Protein AF-A0AA51M1G1-F1 (afdb_monomer)

Foldseek 3Di:
DACVVVLVVVLVVLLVVQPPDDPVSNVVSNVVSVVCSVVVLVVVQVVVQVVQQVVQVVVPQKGWGWDDDPNDTDIDIDGVVVVPPCVVLVPVVVCPPDDDDDDDDDDPVVQVVLCVVCVVVVHDSVVSVSVVVSVVVVVVVVVVVVVVVVVVPPDPPPDDDDDDDDDDDDDD

Secondary structure (DSSP, 8-state):
-BSHHHHHHHHHHHHHHHTTS-HHHHHHHHHHHHHHHHHHHHHHHHHHHHHHHHHHHHHSSEEEEEEEETTEEEEEEEESGGG-----TT-TTS--S-----PPP--HHHHHHHHHHHHHTTS-HHHHHHHHHHHHHHHHHHHHHHHHHHHHT----SS-------------

Mean predicted aligned error: 18.74 Å

Solvent-accessible surface area (backbone atoms only — not comparable to full-atom values): 10318 Å² total; per-residue (Å²): 80,73,48,60,72,63,52,49,53,53,36,49,50,44,40,60,69,20,66,89,49,56,73,66,47,36,52,51,29,48,52,47,32,65,65,41,50,64,61,50,52,52,52,52,54,48,53,51,41,53,51,23,49,52,51,18,70,74,55,65,57,29,42,41,45,70,43,78,57,88,77,24,47,40,81,44,80,45,43,52,75,62,58,51,48,72,65,62,72,74,50,76,73,80,47,90,60,77,91,79,87,80,91,83,89,74,58,68,74,58,50,55,54,45,46,53,55,10,56,78,66,76,43,52,50,68,60,42,52,52,50,51,54,52,52,54,52,55,52,52,53,53,54,50,54,54,50,54,54,51,66,72,63,63,75,95,80,86,85,87,80,79,88,84,81,86,80,81,88,79,91,134

Structure (mmCIF, N/CA/C/O backbone):
data_AF-A0AA51M1G1-F1
#
_entry.id   AF-A0AA51M1G1-F1
#
loop_
_atom_site.group_PDB
_atom_site.id
_atom_site.type_symbol
_atom_site.label_atom_id
_atom_site.label_alt_id
_atom_site.label_comp_id
_atom_site.label_asym_id
_atom_site.label_entity_id
_atom_site.label_seq_id
_atom_site.pdbx_PDB_ins_code
_atom_site.Cartn_x
_atom_site.Cartn_y
_atom_site.Cartn_z
_atom_site.occupancy
_atom_site.B_iso_or_equiv
_atom_site.auth_seq_id
_atom_site.auth_comp_id
_atom_site.auth_asym_id
_atom_site.auth_atom_id
_atom_site.pdbx_PDB_model_num
ATOM 1 N N . MET A 1 1 ? -3.108 -8.535 -2.460 1.00 90.62 1 MET A N 1
ATOM 2 C CA . MET A 1 1 ? -3.251 -9.157 -1.130 1.00 90.62 1 MET A CA 1
ATOM 3 C C . MET A 1 1 ? -4.180 -8.284 -0.323 1.00 90.62 1 MET A C 1
ATOM 5 O O . MET A 1 1 ? -3.845 -7.128 -0.096 1.00 90.62 1 MET A O 1
ATOM 9 N N . ARG A 1 2 ? -5.330 -8.822 0.082 1.00 90.69 2 ARG A N 1
ATOM 10 C CA . ARG A 1 2 ? -6.288 -8.072 0.897 1.00 90.69 2 ARG A CA 1
ATOM 11 C C . ARG A 1 2 ? -5.766 -7.981 2.324 1.00 90.69 2 ARG A C 1
ATOM 13 O O . ARG A 1 2 ? -5.453 -9.021 2.902 1.00 90.69 2 ARG A O 1
ATOM 20 N N . LEU A 1 3 ? -5.647 -6.772 2.864 1.00 90.75 3 LEU A N 1
ATOM 21 C CA . LEU A 1 3 ? -5.110 -6.561 4.213 1.00 90.75 3 LEU A CA 1
ATOM 22 C C . LEU A 1 3 ? -6.172 -6.714 5.306 1.00 90.75 3 LEU A C 1
ATOM 24 O O . LEU A 1 3 ? -5.829 -7.131 6.410 1.00 90.75 3 LEU A O 1
ATOM 28 N N . ASP A 1 4 ? -7.442 -6.452 4.989 1.00 91.81 4 ASP A N 1
ATOM 29 C CA . ASP A 1 4 ? -8.545 -6.456 5.962 1.00 91.81 4 ASP A CA 1
ATOM 30 C C . ASP A 1 4 ? -8.622 -7.743 6.788 1.00 91.81 4 ASP A C 1
ATOM 32 O O . ASP A 1 4 ? -8.593 -7.633 8.006 1.00 91.81 4 ASP A O 1
ATOM 36 N N . PRO A 1 5 ? -8.567 -8.963 6.209 1.00 93.25 5 PRO A N 1
ATOM 37 C CA . PRO A 1 5 ? -8.699 -10.184 7.007 1.00 93.25 5 PRO A CA 1
ATOM 38 C C . PRO A 1 5 ? -7.602 -10.350 8.067 1.00 93.25 5 PRO A C 1
ATOM 40 O O . PRO A 1 5 ? -7.825 -10.968 9.104 1.00 93.25 5 PRO A O 1
ATOM 43 N N . TYR A 1 6 ? -6.403 -9.821 7.805 1.00 91.19 6 TYR A N 1
ATOM 44 C CA . TYR A 1 6 ? -5.289 -9.876 8.751 1.00 91.19 6 TYR A CA 1
ATOM 45 C C . TYR A 1 6 ? -5.445 -8.836 9.860 1.00 91.19 6 TYR A C 1
ATOM 47 O O . TYR A 1 6 ? -5.106 -9.108 11.009 1.00 91.19 6 TYR A O 1
ATOM 55 N N . LEU A 1 7 ? -5.960 -7.655 9.520 1.00 92.50 7 LEU A N 1
ATOM 56 C CA . LEU A 1 7 ? -6.212 -6.582 10.477 1.00 92.50 7 LEU A CA 1
ATOM 57 C C . LEU A 1 7 ? -7.420 -6.902 11.362 1.00 92.50 7 LEU A C 1
ATOM 59 O O . LEU A 1 7 ? -7.325 -6.743 12.577 1.00 92.50 7 LEU A O 1
ATOM 63 N N . ASP A 1 8 ? -8.486 -7.441 10.772 1.00 93.69 8 ASP A N 1
ATOM 64 C CA . ASP A 1 8 ? -9.690 -7.893 11.467 1.00 93.69 8 ASP A CA 1
ATOM 65 C C . ASP A 1 8 ? -9.338 -8.968 12.497 1.00 93.69 8 ASP A C 1
ATOM 67 O O . ASP A 1 8 ? -9.728 -8.873 13.656 1.00 93.69 8 ASP A O 1
ATOM 71 N N . ALA A 1 9 ? -8.490 -9.936 12.132 1.00 94.00 9 ALA A N 1
ATOM 72 C CA . ALA A 1 9 ? -8.027 -10.957 13.068 1.00 94.00 9 ALA A CA 1
ATOM 73 C C . ALA A 1 9 ? -7.291 -10.363 14.286 1.00 94.00 9 ALA A C 1
ATOM 75 O O . ALA A 1 9 ? -7.429 -10.872 15.402 1.00 94.00 9 ALA A O 1
ATOM 76 N N . ILE A 1 10 ? -6.521 -9.284 14.100 1.0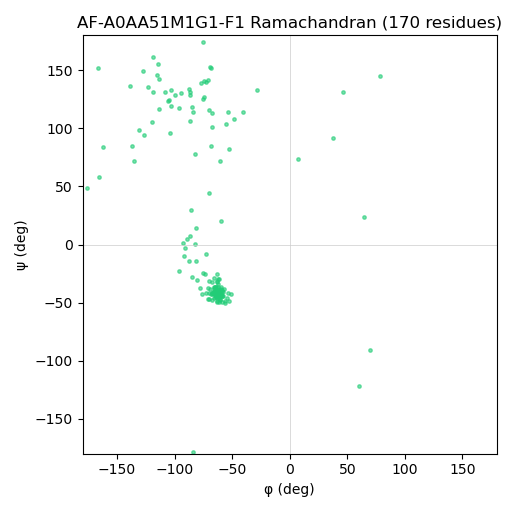0 92.56 10 ILE A N 1
ATOM 77 C CA . ILE A 1 10 ? -5.819 -8.592 15.191 1.00 92.56 10 ILE A CA 1
ATOM 78 C C . ILE A 1 10 ? -6.822 -7.867 16.094 1.00 92.56 10 ILE A C 1
ATOM 80 O O . ILE A 1 10 ? -6.744 -7.992 17.319 1.00 92.56 10 ILE A O 1
ATOM 84 N N . THR A 1 11 ? -7.767 -7.124 15.514 1.00 93.56 11 THR A N 1
ATOM 85 C CA . THR A 1 11 ? -8.780 -6.388 16.283 1.00 93.56 11 THR A CA 1
ATOM 86 C C . THR A 1 11 ? -9.737 -7.326 17.011 1.00 93.56 11 THR A C 1
ATOM 88 O O . THR A 1 11 ? -10.019 -7.109 18.190 1.00 93.56 11 THR A O 1
ATOM 91 N N . ASP A 1 12 ? -10.155 -8.410 16.362 1.00 94.25 12 ASP A N 1
ATOM 92 C CA . ASP A 1 12 ? -11.028 -9.431 16.939 1.00 94.25 12 ASP A CA 1
ATOM 93 C C . ASP A 1 12 ? -10.336 -10.156 18.091 1.00 94.25 12 ASP A C 1
ATOM 95 O O . ASP A 1 12 ? -10.947 -10.384 19.131 1.00 94.25 12 ASP A O 1
ATOM 99 N N . SER A 1 13 ? -9.039 -10.453 17.960 1.00 92.50 13 SER A N 1
ATOM 100 C CA . SER A 1 13 ? -8.254 -11.052 19.048 1.00 92.50 13 SER A CA 1
ATOM 101 C C . SER A 1 13 ? -8.178 -10.136 20.273 1.00 92.50 13 SER A C 1
ATOM 103 O O . SER A 1 13 ? -8.252 -10.609 21.407 1.00 92.50 13 SER A O 1
ATOM 105 N N . LEU A 1 14 ? -8.064 -8.822 20.058 1.00 91.12 14 LEU A N 1
ATOM 106 C CA . LEU A 1 14 ? -8.068 -7.807 21.116 1.00 91.12 14 LEU A CA 1
ATOM 107 C C . LEU A 1 14 ? -9.407 -7.761 21.861 1.00 91.12 14 LEU A C 1
ATOM 109 O O . LEU A 1 14 ? -9.426 -7.712 23.091 1.00 91.12 14 LEU A O 1
ATOM 113 N N . VAL A 1 15 ? -10.519 -7.811 21.124 1.00 94.31 15 VAL A N 1
ATOM 114 C CA . VAL A 1 15 ? -11.869 -7.853 21.703 1.00 94.31 15 VAL A CA 1
ATOM 115 C C . VAL A 1 15 ? -12.102 -9.177 22.434 1.00 94.31 15 VAL A C 1
ATOM 117 O O . VAL A 1 15 ? -12.508 -9.171 23.595 1.00 94.31 15 VAL A O 1
ATOM 120 N N . ALA A 1 16 ? -11.762 -10.305 21.809 1.00 94.50 16 ALA A N 1
ATOM 121 C CA . ALA A 1 16 ? -11.916 -11.637 22.386 1.00 94.50 16 ALA A CA 1
ATOM 122 C C . ALA A 1 16 ? -11.127 -11.804 23.694 1.00 94.50 16 ALA A C 1
ATOM 124 O O . ALA A 1 16 ? -11.626 -12.400 24.648 1.00 94.50 16 ALA A O 1
ATOM 125 N N . ALA A 1 17 ? -9.920 -11.234 23.782 1.00 93.25 17 ALA A N 1
ATOM 126 C CA . ALA A 1 17 ? -9.120 -11.253 25.006 1.00 93.25 17 ALA A CA 1
ATOM 127 C C . ALA A 1 17 ? -9.791 -10.509 26.178 1.00 93.25 17 ALA A C 1
ATOM 129 O O . ALA A 1 17 ? -9.531 -10.827 27.339 1.00 93.25 17 ALA A O 1
ATOM 130 N N . ALA A 1 18 ? -10.662 -9.538 25.891 1.00 94.69 18 ALA A N 1
ATOM 131 C CA . ALA A 1 18 ? -11.346 -8.726 26.891 1.00 94.69 18 ALA A CA 1
ATOM 132 C C . ALA A 1 18 ? -12.710 -9.283 27.331 1.00 94.69 18 ALA A C 1
ATOM 134 O O . ALA A 1 18 ? -13.264 -8.791 28.315 1.00 94.69 18 ALA A O 1
ATOM 135 N N . GLU A 1 19 ? -13.245 -10.309 26.660 1.00 93.88 19 GLU A N 1
ATOM 136 C CA . GLU A 1 19 ? -14.567 -10.892 26.954 1.00 93.88 19 GLU A CA 1
ATOM 137 C C . GLU A 1 19 ? -14.704 -11.386 28.402 1.00 93.88 19 GLU A C 1
ATOM 139 O O . GLU A 1 19 ? -15.736 -11.177 29.042 1.00 93.88 19 GLU A O 1
ATOM 144 N N . LEU A 1 20 ? -13.635 -11.972 28.953 1.00 92.44 20 LEU A N 1
ATOM 145 C CA . LEU A 1 20 ? -13.580 -12.458 30.340 1.00 92.44 20 LEU A CA 1
ATOM 146 C C . LEU A 1 20 ? -13.496 -11.329 31.385 1.00 92.44 20 LEU A C 1
ATOM 148 O O . LEU A 1 20 ? -13.557 -11.598 32.585 1.00 92.44 20 LEU A O 1
ATOM 152 N N . GLY A 1 21 ? -13.312 -10.085 30.943 1.00 93.06 21 GLY A N 1
ATOM 153 C CA . GLY A 1 21 ? -13.174 -8.915 31.797 1.00 93.06 21 GLY A CA 1
ATOM 154 C C . GLY A 1 21 ? -14.503 -8.308 32.244 1.00 93.06 21 GLY A C 1
ATOM 155 O O . GLY A 1 21 ? -15.605 -8.767 31.924 1.00 93.06 21 GLY A O 1
ATOM 156 N N . ASP A 1 22 ? -14.390 -7.216 32.993 1.00 96.50 22 ASP A N 1
ATOM 157 C CA . ASP A 1 22 ? -15.535 -6.372 33.307 1.00 96.50 22 ASP A CA 1
ATOM 158 C C . ASP A 1 22 ? -15.953 -5.508 32.100 1.00 96.50 22 ASP A C 1
ATOM 160 O O . ASP A 1 22 ? -15.322 -5.478 31.040 1.00 96.50 22 ASP A O 1
ATOM 164 N N . GLU A 1 23 ? -17.064 -4.794 32.255 1.00 95.38 23 GLU A N 1
ATOM 165 C CA . GLU A 1 23 ? -17.613 -3.948 31.196 1.00 95.38 23 GLU A CA 1
ATOM 166 C C . GLU A 1 23 ? -16.662 -2.814 30.786 1.00 95.38 23 GLU A C 1
ATOM 168 O O . GLU A 1 23 ? -16.598 -2.440 29.614 1.00 95.38 23 GLU A O 1
ATOM 173 N N . GLN A 1 24 ? -15.897 -2.280 31.738 1.00 95.62 24 GLN A N 1
ATOM 174 C CA . GLN A 1 24 ? -14.917 -1.240 31.451 1.00 95.62 24 GLN A CA 1
ATOM 175 C C . GLN A 1 24 ? -13.775 -1.790 30.590 1.00 95.62 24 GLN A C 1
ATOM 177 O O . GLN A 1 24 ? -13.388 -1.152 29.614 1.00 95.62 24 GLN A O 1
ATOM 182 N N . THR A 1 25 ? -13.296 -2.994 30.898 1.00 95.81 25 THR A N 1
ATOM 183 C CA . THR A 1 25 ? -12.253 -3.697 30.145 1.00 95.81 25 THR A CA 1
ATOM 184 C C . THR A 1 25 ? -12.688 -3.945 28.703 1.00 95.81 25 THR A C 1
ATOM 186 O O . THR A 1 25 ? -11.949 -3.598 27.781 1.00 95.81 25 THR A O 1
ATOM 189 N N . ARG A 1 26 ? -13.912 -4.449 28.482 1.00 96.50 26 ARG A N 1
ATOM 190 C CA . ARG A 1 26 ? -14.461 -4.639 27.126 1.00 96.50 26 ARG A CA 1
ATOM 191 C C . ARG A 1 26 ? -14.552 -3.329 26.341 1.00 96.50 26 ARG A C 1
ATOM 193 O O . ARG A 1 26 ? -14.144 -3.282 25.182 1.00 96.50 26 ARG A O 1
ATOM 200 N N . ARG A 1 27 ? -15.016 -2.240 26.967 1.00 96.06 27 ARG A N 1
ATOM 201 C CA . ARG A 1 27 ? -15.070 -0.915 26.316 1.00 96.06 27 ARG A CA 1
ATOM 202 C C . ARG A 1 27 ? -13.693 -0.389 25.947 1.00 96.06 27 ARG A C 1
ATOM 204 O O . ARG A 1 27 ? -13.520 0.143 24.853 1.00 96.06 27 ARG A O 1
ATOM 211 N N . THR A 1 28 ? -12.718 -0.533 26.841 1.00 95.94 28 THR A N 1
ATOM 212 C CA . THR A 1 28 ? -11.340 -0.122 26.567 1.00 95.94 28 THR A CA 1
ATOM 213 C C . THR A 1 28 ? -10.740 -0.938 25.425 1.00 95.94 28 THR A C 1
ATOM 215 O O . THR A 1 28 ? -10.136 -0.352 24.532 1.00 95.94 28 THR A O 1
ATOM 218 N N . ALA A 1 29 ? -10.950 -2.255 25.399 1.00 95.56 29 ALA A N 1
ATOM 219 C CA . ALA A 1 29 ? -10.465 -3.111 24.319 1.00 95.56 29 ALA A CA 1
ATOM 220 C C . ALA A 1 29 ? -11.086 -2.750 22.963 1.00 95.56 29 ALA A C 1
ATOM 222 O O . ALA A 1 29 ? -10.354 -2.602 21.989 1.00 95.56 29 ALA A O 1
ATOM 223 N N . ALA A 1 30 ? -12.400 -2.515 22.906 1.00 94.06 30 ALA A N 1
ATOM 224 C CA . ALA A 1 30 ? -13.071 -2.070 21.684 1.00 94.06 30 ALA A CA 1
ATOM 225 C C . ALA A 1 30 ? -12.542 -0.709 21.191 1.00 94.06 30 ALA A C 1
ATOM 227 O O . ALA A 1 30 ? -12.282 -0.532 20.001 1.00 94.06 30 ALA A O 1
ATOM 228 N N . ALA A 1 31 ? -12.328 0.245 22.105 1.00 95.69 31 ALA A N 1
ATOM 229 C CA . ALA A 1 31 ? -11.761 1.548 21.764 1.00 95.69 31 ALA A CA 1
ATOM 230 C C . ALA A 1 31 ? -10.316 1.435 21.247 1.00 95.69 31 ALA A C 1
ATOM 232 O O . ALA A 1 31 ? -9.958 2.099 20.275 1.00 95.69 31 ALA A O 1
ATOM 233 N N . LEU A 1 32 ? -9.497 0.577 21.863 1.00 95.50 32 LEU A N 1
ATOM 234 C CA . LEU A 1 32 ? -8.134 0.306 21.407 1.00 95.50 32 LEU A CA 1
ATOM 235 C C . LEU A 1 32 ? -8.126 -0.379 20.042 1.00 95.50 32 LEU A C 1
ATOM 237 O O . LEU A 1 32 ? -7.400 0.076 19.167 1.00 95.50 32 LEU A O 1
ATOM 241 N N . ALA A 1 33 ? -8.953 -1.407 19.834 1.00 94.25 33 ALA A N 1
ATOM 242 C CA . ALA A 1 33 ? -9.084 -2.102 18.555 1.00 94.25 33 ALA A CA 1
ATOM 243 C C . ALA A 1 33 ? -9.416 -1.122 17.414 1.00 94.25 33 ALA A C 1
ATOM 245 O O . ALA A 1 33 ? -8.746 -1.119 16.381 1.00 94.25 33 ALA A O 1
ATOM 246 N N . ALA A 1 34 ? -10.368 -0.210 17.639 1.00 93.44 34 ALA A N 1
ATOM 247 C CA . ALA A 1 34 ? -10.692 0.843 16.680 1.00 93.44 34 ALA A CA 1
ATOM 248 C C . ALA A 1 34 ? -9.528 1.831 16.463 1.00 93.44 34 ALA A C 1
ATOM 250 O O . ALA A 1 34 ? -9.260 2.239 15.333 1.00 93.44 34 ALA A O 1
ATOM 251 N N . ALA A 1 35 ? -8.814 2.206 17.529 1.00 95.06 35 ALA A N 1
ATOM 252 C CA . ALA A 1 35 ? -7.702 3.152 17.454 1.00 95.06 35 ALA A CA 1
ATOM 253 C C . ALA A 1 35 ? -6.463 2.585 16.736 1.00 95.06 35 ALA A C 1
ATOM 255 O O . ALA A 1 35 ? -5.734 3.342 16.094 1.00 95.06 35 ALA A O 1
ATOM 256 N N . VAL A 1 36 ? -6.212 1.272 16.825 1.00 94.25 36 VAL A N 1
ATOM 257 C CA . VAL A 1 36 ? -5.026 0.637 16.223 1.00 94.25 36 VAL A CA 1
ATOM 258 C C . VAL A 1 36 ? -5.222 0.217 14.769 1.00 94.25 36 VAL A C 1
ATOM 260 O O . VAL A 1 36 ? -4.225 -0.024 14.097 1.00 94.25 36 VAL A O 1
ATOM 263 N N . ALA A 1 37 ? -6.453 0.172 14.252 1.00 88.88 37 ALA A N 1
ATOM 264 C CA . ALA A 1 37 ? -6.734 -0.338 12.907 1.00 88.88 37 ALA A CA 1
ATOM 265 C C . ALA A 1 37 ? -5.933 0.378 11.798 1.00 88.88 37 ALA A C 1
ATOM 267 O O . ALA A 1 37 ? -5.259 -0.266 10.990 1.00 88.88 37 ALA A O 1
ATOM 268 N N . ALA A 1 38 ? -5.945 1.717 11.774 1.00 91.62 38 ALA A N 1
ATOM 269 C CA . ALA A 1 38 ? -5.212 2.490 10.767 1.00 91.62 38 ALA A CA 1
ATOM 270 C C . ALA A 1 38 ? -3.676 2.445 10.957 1.00 91.62 38 ALA A C 1
ATOM 272 O O . ALA A 1 38 ? -2.975 2.166 9.979 1.00 91.62 38 ALA A O 1
ATOM 273 N N . PRO A 1 39 ? -3.121 2.644 12.172 1.00 94.38 39 PRO A N 1
ATOM 274 C CA . PRO A 1 39 ? -1.688 2.461 12.418 1.00 94.38 39 PRO A CA 1
ATOM 275 C C . PRO A 1 39 ? -1.177 1.050 12.098 1.00 94.38 39 PRO A C 1
ATOM 277 O O . PRO A 1 39 ? -0.098 0.913 11.527 1.00 94.38 39 PRO A O 1
ATOM 280 N N . ALA A 1 40 ? -1.948 0.006 12.417 1.00 93.25 40 ALA A N 1
ATOM 281 C CA . ALA A 1 40 ? -1.584 -1.376 12.119 1.00 93.25 40 ALA A CA 1
ATOM 282 C C . ALA A 1 40 ? -1.507 -1.619 10.608 1.00 93.25 40 ALA A C 1
ATOM 284 O O . ALA A 1 40 ? -0.538 -2.208 10.133 1.00 93.25 40 ALA A O 1
ATOM 285 N N . ARG A 1 41 ? -2.469 -1.094 9.834 1.00 92.62 41 ARG A N 1
ATOM 286 C CA . ARG A 1 41 ? -2.410 -1.141 8.365 1.00 92.62 41 ARG A CA 1
ATOM 287 C C . ARG A 1 41 ? -1.131 -0.504 7.834 1.00 92.62 41 ARG A C 1
ATOM 289 O O . ARG A 1 41 ? -0.455 -1.099 6.998 1.00 92.62 41 ARG A O 1
ATOM 296 N N . LEU A 1 42 ? -0.803 0.695 8.313 1.00 92.75 42 LEU A N 1
ATOM 297 C CA . LEU A 1 42 ? 0.402 1.400 7.884 1.00 92.75 42 LEU A CA 1
ATOM 298 C C . LEU A 1 42 ? 1.667 0.599 8.218 1.00 92.75 42 LEU A C 1
ATOM 300 O O . LEU A 1 42 ? 2.524 0.445 7.354 1.00 92.75 42 LEU A O 1
ATOM 304 N N . ALA A 1 43 ? 1.755 0.039 9.426 1.00 94.06 43 ALA A N 1
ATOM 305 C CA . ALA A 1 43 ? 2.889 -0.784 9.841 1.00 94.06 43 ALA A CA 1
ATOM 306 C C . ALA A 1 43 ? 3.058 -2.031 8.956 1.00 94.06 43 ALA A C 1
ATOM 308 O O . ALA A 1 43 ? 4.175 -2.362 8.565 1.00 94.06 43 ALA A O 1
ATOM 309 N N . VAL A 1 44 ? 1.957 -2.693 8.580 1.00 93.69 44 VAL A N 1
ATOM 310 C CA . VAL A 1 44 ? 1.993 -3.831 7.647 1.00 93.69 44 VAL A CA 1
ATOM 311 C C . VAL A 1 44 ? 2.484 -3.396 6.265 1.00 93.69 44 VAL A C 1
ATOM 313 O O . VAL A 1 44 ? 3.322 -4.072 5.677 1.00 93.69 44 VAL A O 1
ATOM 316 N N . LEU A 1 45 ? 2.021 -2.254 5.748 1.00 93.56 45 LEU A N 1
ATOM 317 C CA . LEU A 1 45 ? 2.488 -1.722 4.462 1.00 93.56 45 LEU A CA 1
ATOM 318 C C . LEU A 1 45 ? 3.980 -1.364 4.482 1.00 93.56 45 LEU A C 1
ATOM 320 O O . LEU A 1 45 ? 4.680 -1.631 3.505 1.00 93.56 45 LEU A O 1
ATOM 324 N N . GLN A 1 46 ? 4.4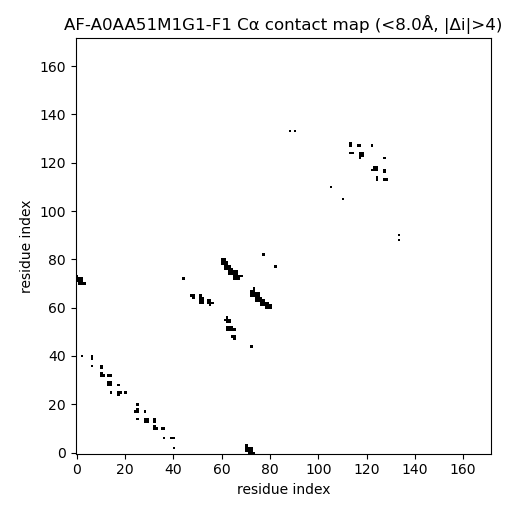72 -0.795 5.585 1.00 94.00 46 GLN A N 1
ATOM 325 C CA . GLN A 1 46 ? 5.897 -0.521 5.774 1.00 94.00 46 GLN A CA 1
ATOM 326 C C . GLN A 1 46 ? 6.704 -1.821 5.791 1.00 94.00 46 GLN A C 1
ATOM 328 O O . GLN A 1 46 ? 7.623 -1.963 4.994 1.00 94.00 46 GLN A O 1
ATOM 333 N N . ALA A 1 47 ? 6.288 -2.813 6.584 1.00 95.56 47 ALA A N 1
ATOM 334 C CA . ALA A 1 47 ? 6.951 -4.115 6.641 1.00 95.56 47 ALA A CA 1
ATOM 335 C C . ALA A 1 47 ? 6.990 -4.825 5.274 1.00 95.56 47 ALA A C 1
ATOM 337 O O . ALA A 1 47 ? 8.008 -5.408 4.907 1.00 95.56 47 ALA A O 1
ATOM 338 N N . LEU A 1 48 ? 5.905 -4.758 4.493 1.00 95.00 48 LEU A N 1
ATOM 339 C CA . LEU A 1 48 ? 5.872 -5.300 3.130 1.00 95.00 48 LEU A CA 1
ATOM 340 C C . LEU A 1 48 ? 6.810 -4.541 2.181 1.00 95.00 48 LEU A C 1
ATOM 342 O O . LEU A 1 48 ? 7.421 -5.155 1.310 1.00 95.00 48 LEU A O 1
ATOM 346 N N . SER A 1 49 ? 6.921 -3.222 2.339 1.00 92.94 49 SER A N 1
ATOM 347 C CA . SER A 1 49 ? 7.817 -2.392 1.526 1.00 92.94 49 SER A CA 1
ATOM 348 C C . SER A 1 49 ? 9.284 -2.683 1.839 1.00 92.94 49 SER A C 1
ATOM 350 O O . SER A 1 49 ? 10.080 -2.843 0.916 1.00 92.94 49 SER A O 1
ATOM 352 N N . ASP A 1 50 ? 9.624 -2.824 3.121 1.00 96.06 50 ASP A N 1
ATOM 353 C CA . ASP A 1 50 ? 10.968 -3.187 3.572 1.00 96.06 50 ASP A CA 1
ATOM 354 C C . ASP A 1 50 ? 11.350 -4.587 3.071 1.00 96.06 50 ASP A C 1
ATOM 356 O O . ASP A 1 50 ? 12.417 -4.770 2.486 1.00 96.06 50 ASP A O 1
ATOM 360 N N . MET A 1 51 ? 10.436 -5.557 3.190 1.00 95.81 51 MET A N 1
ATOM 361 C CA . MET A 1 51 ? 10.622 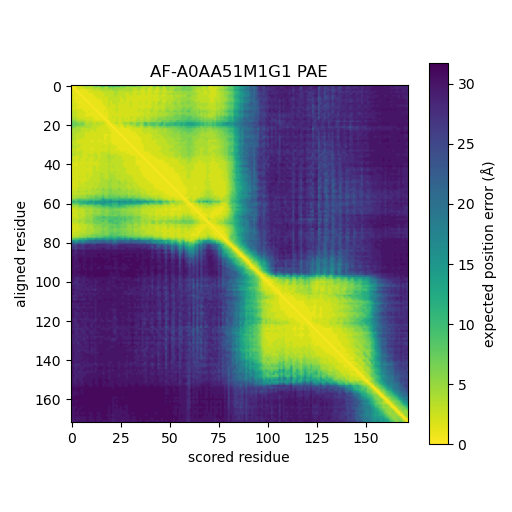-6.907 2.648 1.00 95.81 51 MET A CA 1
ATOM 362 C C . MET A 1 51 ? 10.829 -6.892 1.128 1.00 95.81 51 MET A C 1
ATOM 364 O O . MET A 1 51 ? 11.685 -7.603 0.608 1.00 95.81 51 MET A O 1
ATOM 368 N N . ALA A 1 52 ? 10.069 -6.079 0.391 1.00 93.25 52 ALA A N 1
ATOM 369 C CA . ALA A 1 52 ? 10.246 -5.955 -1.052 1.00 93.25 52 ALA A CA 1
ATOM 370 C C . ALA A 1 52 ? 11.606 -5.340 -1.423 1.00 93.25 52 ALA A C 1
ATOM 372 O O . ALA A 1 52 ? 12.222 -5.770 -2.401 1.00 93.25 52 ALA A O 1
ATOM 373 N N . ALA A 1 53 ? 12.105 -4.382 -0.637 1.00 91.44 53 ALA A N 1
ATOM 374 C CA . ALA A 1 53 ? 13.437 -3.810 -0.823 1.00 91.44 53 ALA A CA 1
ATOM 375 C C . ALA A 1 53 ? 14.547 -4.842 -0.565 1.00 91.44 53 ALA A C 1
ATOM 377 O O . ALA A 1 53 ? 15.484 -4.938 -1.357 1.00 91.44 53 ALA A O 1
ATOM 378 N N . GLU A 1 54 ? 14.415 -5.653 0.486 1.00 94.12 54 GLU A N 1
ATOM 379 C CA . GLU A 1 54 ? 15.346 -6.744 0.795 1.00 94.12 54 GLU A CA 1
ATOM 380 C C . GLU A 1 54 ? 15.380 -7.785 -0.334 1.00 94.12 54 GLU A C 1
ATOM 382 O O . GLU A 1 54 ? 16.445 -8.074 -0.879 1.00 94.12 54 GLU A O 1
ATOM 387 N N . ILE A 1 55 ? 14.207 -8.250 -0.782 1.00 93.38 55 ILE A N 1
ATOM 388 C CA . ILE A 1 55 ? 14.083 -9.198 -1.900 1.00 93.38 55 ILE A CA 1
ATOM 389 C C . ILE A 1 55 ? 14.670 -8.613 -3.194 1.00 93.38 55 ILE A C 1
ATOM 391 O O . ILE A 1 55 ? 15.320 -9.327 -3.956 1.00 93.38 55 ILE A O 1
ATOM 395 N N . SER A 1 56 ? 14.471 -7.318 -3.454 1.00 91.06 56 SER A N 1
ATOM 396 C CA . SER A 1 56 ? 15.076 -6.646 -4.615 1.00 91.06 56 SER A CA 1
ATOM 397 C C . SER A 1 56 ? 16.605 -6.690 -4.560 1.00 91.06 56 SER A C 1
ATOM 399 O O . SER A 1 56 ? 17.247 -6.952 -5.573 1.00 91.06 56 SER A O 1
ATOM 401 N N . GLY A 1 57 ? 17.188 -6.484 -3.374 1.00 90.25 57 GLY A N 1
ATOM 402 C CA . GLY A 1 57 ? 18.633 -6.575 -3.166 1.00 90.25 57 GLY A CA 1
ATOM 403 C C . GLY A 1 57 ? 19.200 -7.973 -3.431 1.00 90.25 57 GLY A C 1
ATOM 404 O O . GLY A 1 57 ? 20.322 -8.092 -3.920 1.00 90.25 57 GLY A O 1
ATOM 405 N N . GLU A 1 58 ? 18.426 -9.026 -3.163 1.00 91.94 58 GLU A N 1
ATOM 406 C CA . GLU A 1 58 ? 18.835 -10.413 -3.425 1.00 91.94 58 GLU A CA 1
ATOM 407 C C . GLU A 1 58 ? 18.653 -10.844 -4.887 1.00 91.94 58 GLU A C 1
ATOM 409 O O . GLU A 1 58 ? 19.403 -11.687 -5.383 1.00 91.94 58 GLU A O 1
ATOM 414 N N . LEU A 1 59 ? 17.666 -10.283 -5.591 1.00 88.38 59 LEU A N 1
ATOM 415 C CA . LEU A 1 59 ? 17.318 -10.697 -6.953 1.00 88.38 59 LEU A CA 1
ATOM 416 C C . LEU A 1 59 ? 18.214 -10.094 -8.044 1.00 88.38 59 LEU A C 1
ATOM 418 O O . LEU A 1 59 ? 18.201 -10.595 -9.168 1.00 88.38 59 LEU A O 1
ATOM 422 N N . GLY A 1 60 ? 19.004 -9.062 -7.741 1.00 86.06 60 GLY A N 1
ATOM 423 C CA . GLY A 1 60 ? 19.963 -8.470 -8.675 1.00 86.06 60 GLY A CA 1
ATOM 424 C C . GLY A 1 60 ? 19.287 -7.709 -9.816 1.00 86.06 60 GLY A C 1
ATOM 425 O O . GLY A 1 60 ? 19.018 -6.525 -9.690 1.00 86.06 60 GLY A O 1
ATOM 426 N N . ASP A 1 61 ? 18.994 -8.377 -10.935 1.00 85.50 61 ASP A N 1
ATOM 427 C CA . ASP A 1 61 ? 18.428 -7.753 -12.142 1.00 85.50 61 ASP A CA 1
ATOM 428 C C . ASP A 1 61 ? 16.905 -7.551 -12.078 1.00 85.50 61 ASP A C 1
ATOM 430 O O . ASP A 1 61 ? 16.262 -7.331 -13.112 1.00 85.50 61 ASP A O 1
ATOM 434 N N . ARG A 1 62 ? 16.295 -7.662 -10.892 1.00 87.81 62 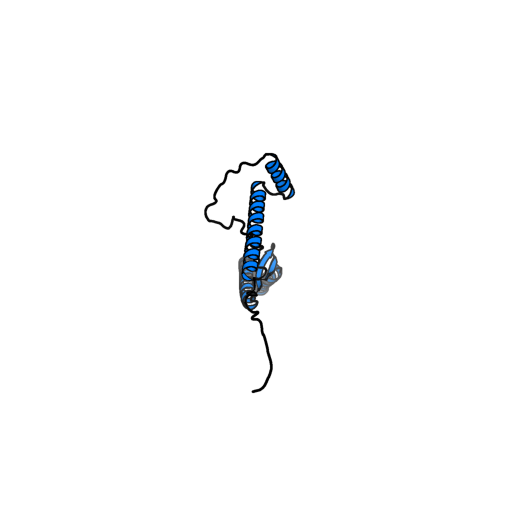ARG A N 1
ATOM 435 C CA . ARG A 1 62 ? 14.853 -7.506 -10.677 1.00 87.81 62 ARG A CA 1
ATOM 436 C C . ARG A 1 62 ? 14.567 -6.723 -9.408 1.00 87.81 62 ARG A C 1
ATOM 438 O O . ARG A 1 62 ? 15.106 -7.013 -8.350 1.00 87.81 62 ARG A O 1
ATOM 445 N N . VAL A 1 63 ? 13.616 -5.806 -9.516 1.00 92.12 63 VAL A N 1
ATOM 446 C CA . VAL A 1 63 ? 13.083 -5.024 -8.404 1.00 92.12 63 VAL A CA 1
ATOM 447 C C . VAL A 1 63 ? 11.674 -5.502 -8.098 1.00 92.12 63 VAL A C 1
ATOM 449 O O . VAL A 1 63 ? 10.827 -5.596 -8.988 1.00 92.12 63 VAL A O 1
ATOM 452 N N . VAL A 1 64 ? 11.419 -5.761 -6.825 1.00 93.44 64 VAL A N 1
ATOM 453 C CA . VAL A 1 64 ? 10.095 -6.016 -6.271 1.00 93.44 64 VAL A CA 1
ATOM 454 C C . VAL A 1 64 ? 9.598 -4.735 -5.615 1.00 93.44 64 VAL A C 1
ATOM 456 O O . VAL A 1 64 ? 10.284 -4.130 -4.797 1.00 93.44 64 VAL A O 1
ATOM 459 N N . THR A 1 65 ? 8.391 -4.307 -5.964 1.00 93.00 65 THR A N 1
ATOM 460 C CA . THR A 1 65 ? 7.726 -3.155 -5.347 1.00 93.00 65 THR A CA 1
ATOM 461 C C . THR A 1 65 ? 6.337 -3.533 -4.867 1.00 93.00 65 THR A C 1
ATOM 463 O O . THR A 1 65 ? 5.674 -4.378 -5.468 1.00 93.00 65 THR A O 1
ATOM 466 N N . VAL A 1 66 ? 5.874 -2.879 -3.805 1.00 93.50 66 VAL A N 1
ATOM 467 C CA . VAL A 1 66 ? 4.506 -3.022 -3.297 1.00 93.50 66 VAL A CA 1
ATOM 468 C C . VAL A 1 66 ? 3.719 -1.773 -3.676 1.00 93.50 66 VAL A C 1
ATOM 470 O O . VAL A 1 66 ? 4.114 -0.660 -3.334 1.00 93.50 66 VAL A O 1
ATOM 473 N N . ARG A 1 67 ? 2.602 -1.949 -4.385 1.00 91.19 67 ARG A N 1
ATOM 474 C CA . ARG A 1 67 ? 1.662 -0.882 -4.753 1.00 91.19 67 ARG A CA 1
ATOM 475 C C . ARG A 1 67 ? 0.316 -1.129 -4.081 1.00 91.19 67 ARG A C 1
ATOM 477 O O . ARG A 1 67 ? -0.104 -2.272 -3.937 1.00 91.19 67 ARG A O 1
ATOM 484 N N . LEU A 1 68 ? -0.378 -0.059 -3.712 1.00 89.25 68 LEU A N 1
ATOM 485 C CA . LEU A 1 68 ? -1.780 -0.127 -3.306 1.00 89.25 68 LEU A CA 1
ATOM 486 C C . LEU A 1 68 ? -2.704 -0.017 -4.520 1.00 89.25 68 LEU A C 1
ATOM 488 O O . LEU A 1 68 ? -2.535 0.860 -5.373 1.00 89.25 68 LEU A O 1
ATOM 492 N N . ASP A 1 69 ? -3.690 -0.903 -4.568 1.00 87.12 69 ASP A N 1
ATOM 493 C CA . ASP A 1 69 ? -4.809 -0.860 -5.499 1.00 87.12 69 ASP A CA 1
ATOM 494 C C . ASP A 1 69 ? -6.112 -0.933 -4.696 1.00 87.12 69 ASP A C 1
ATOM 496 O O . ASP A 1 69 ? -6.532 -2.000 -4.248 1.00 87.12 69 ASP A O 1
ATOM 500 N N . GLY A 1 70 ? -6.683 0.234 -4.392 1.00 87.06 70 GLY A N 1
ATOM 501 C CA . GLY A 1 70 ? -7.703 0.342 -3.350 1.00 87.06 70 GLY A CA 1
ATOM 502 C C . GLY A 1 70 ? -7.145 -0.100 -1.993 1.00 87.06 70 GLY A C 1
ATOM 503 O O . GLY A 1 70 ? -6.150 0.455 -1.526 1.00 87.06 70 GLY A O 1
ATOM 504 N N . ASP A 1 71 ? -7.770 -1.110 -1.389 1.00 82.69 71 ASP A N 1
ATOM 505 C CA . ASP A 1 71 ? -7.352 -1.706 -0.111 1.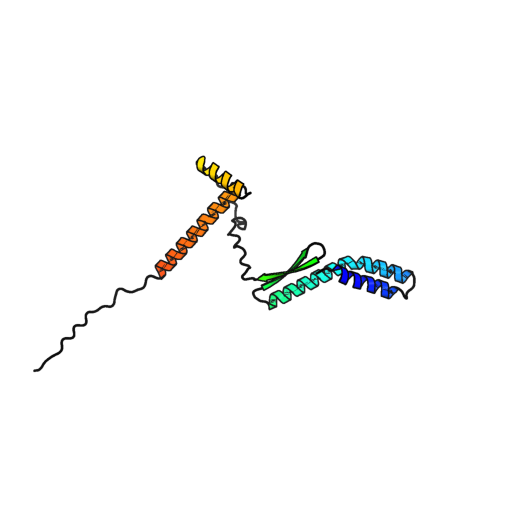00 82.69 71 ASP A CA 1
ATOM 506 C C . ASP A 1 71 ? -6.378 -2.887 -0.265 1.00 82.69 71 ASP A C 1
ATOM 508 O O . ASP A 1 71 ? -5.881 -3.430 0.730 1.00 82.69 71 ASP A O 1
ATOM 512 N N . ASP A 1 72 ? -6.071 -3.272 -1.506 1.00 87.00 72 ASP A N 1
ATOM 513 C CA . ASP A 1 72 ? -5.237 -4.426 -1.799 1.00 87.00 72 ASP A CA 1
ATOM 514 C C . ASP A 1 72 ? -3.773 -4.032 -2.003 1.00 87.00 72 ASP A C 1
ATOM 516 O O . ASP A 1 72 ? -3.432 -3.167 -2.808 1.00 87.00 72 ASP A O 1
ATOM 520 N N . ALA A 1 73 ? -2.873 -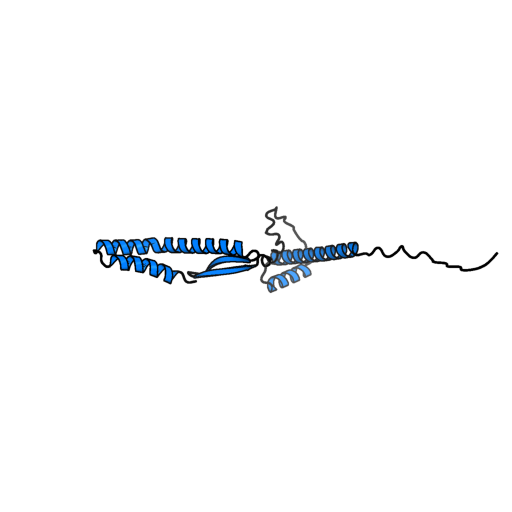4.740 -1.318 1.00 91.38 73 ALA A N 1
ATOM 521 C CA . ALA A 1 73 ? -1.435 -4.654 -1.551 1.00 91.38 73 ALA A CA 1
ATOM 522 C C . ALA A 1 73 ? -1.033 -5.571 -2.717 1.00 91.38 73 ALA A C 1
ATOM 524 O O . ALA A 1 73 ? -1.143 -6.796 -2.624 1.00 91.38 73 ALA A O 1
ATOM 525 N N . VAL A 1 74 ? -0.571 -5.002 -3.822 1.00 93.38 74 VAL A N 1
ATOM 526 C CA . VAL A 1 74 ? -0.142 -5.723 -5.025 1.00 93.38 74 VAL A CA 1
ATOM 527 C C . VAL A 1 74 ? 1.381 -5.719 -5.091 1.00 93.38 74 VAL A C 1
ATOM 529 O O . VAL A 1 74 ? 2.000 -4.658 -5.060 1.00 93.38 74 VAL A O 1
ATOM 532 N N . LEU A 1 75 ? 1.983 -6.907 -5.180 1.00 92.38 75 LEU A N 1
ATOM 533 C CA . LEU A 1 75 ? 3.414 -7.048 -5.436 1.00 92.38 75 LEU A CA 1
ATOM 534 C C . LEU A 1 75 ? 3.647 -7.039 -6.943 1.00 92.38 75 LEU A C 1
ATOM 536 O O . LEU A 1 75 ? 3.031 -7.809 -7.681 1.00 92.38 75 LEU A O 1
ATOM 540 N N . GLU A 1 76 ? 4.561 -6.190 -7.381 1.00 92.88 76 GLU A N 1
ATOM 541 C CA . GLU A 1 76 ? 4.986 -6.078 -8.766 1.00 92.88 76 GLU A CA 1
ATOM 542 C C . GLU A 1 76 ? 6.475 -6.397 -8.852 1.00 92.88 76 GLU A C 1
ATOM 544 O O . GLU A 1 76 ? 7.272 -5.879 -8.072 1.00 92.88 76 GLU A O 1
ATOM 549 N N . VAL A 1 77 ? 6.847 -7.263 -9.795 1.00 92.75 77 VAL A N 1
ATOM 550 C CA . VAL A 1 77 ? 8.243 -7.614 -10.065 1.00 92.75 77 VAL A CA 1
ATOM 551 C C . VAL A 1 77 ? 8.595 -7.089 -11.444 1.00 92.75 77 VAL A C 1
ATOM 553 O O . VAL A 1 77 ? 8.037 -7.537 -12.446 1.00 92.75 77 VAL A O 1
ATOM 556 N N . ARG A 1 78 ? 9.541 -6.159 -11.499 1.00 88.75 78 ARG A N 1
ATOM 557 C CA . ARG A 1 78 ? 10.072 -5.583 -12.737 1.00 88.75 78 ARG A CA 1
ATOM 558 C C . ARG A 1 78 ? 11.529 -5.985 -12.894 1.00 88.75 78 ARG A C 1
ATOM 560 O O . ARG A 1 78 ? 12.251 -6.049 -11.909 1.00 88.75 78 ARG A O 1
ATOM 567 N N . SER A 1 79 ? 11.980 -6.262 -14.112 1.00 84.12 79 SER A N 1
ATOM 568 C CA . SER A 1 79 ? 13.417 -6.430 -14.356 1.00 84.12 79 SER A CA 1
ATOM 569 C C . SER A 1 79 ? 14.090 -5.055 -14.409 1.00 84.12 79 SER A C 1
ATOM 571 O O . SER A 1 79 ? 13.532 -4.147 -15.012 1.00 84.12 79 SER A O 1
ATOM 573 N N . GLU A 1 80 ? 15.278 -4.903 -13.826 1.00 65.19 80 GLU A N 1
ATOM 574 C CA . GLU A 1 80 ? 16.165 -3.745 -14.003 1.00 65.19 80 GLU A CA 1
ATOM 575 C C . GLU A 1 80 ? 16.697 -3.648 -15.438 1.00 65.19 80 GLU A C 1
ATOM 577 O O . GLU A 1 80 ? 16.890 -2.554 -15.951 1.00 65.19 80 GLU A O 1
ATOM 582 N N . MET A 1 81 ? 16.836 -4.767 -16.156 1.00 54.94 81 MET A N 1
ATOM 583 C CA . MET A 1 81 ? 17.081 -4.737 -17.606 1.00 54.94 81 MET A CA 1
ATOM 584 C C . MET A 1 81 ? 15.827 -4.346 -18.393 1.00 54.94 81 MET A C 1
ATOM 586 O O . MET A 1 81 ? 15.935 -3.771 -19.469 1.00 54.94 81 MET A O 1
ATOM 590 N N . SER A 1 82 ? 14.638 -4.593 -17.836 1.00 45.12 82 SER A N 1
ATOM 591 C CA . SER A 1 82 ? 13.383 -3.975 -18.287 1.00 45.12 82 SER A CA 1
ATOM 592 C C . SER A 1 82 ? 13.128 -2.613 -17.624 1.00 45.12 82 SER A C 1
ATOM 594 O O . SER A 1 82 ? 12.073 -2.024 -17.838 1.00 45.12 82 SER A O 1
ATOM 596 N N . ALA A 1 83 ? 14.106 -2.104 -16.862 1.00 44.28 83 ALA A N 1
ATOM 597 C CA . ALA A 1 83 ? 14.402 -0.688 -16.780 1.00 44.28 83 ALA A CA 1
ATOM 598 C C . ALA A 1 83 ? 15.352 -0.276 -17.930 1.00 44.28 83 ALA A C 1
ATOM 600 O O . ALA A 1 83 ? 15.948 0.794 -17.889 1.00 44.28 83 ALA A O 1
ATOM 601 N N . GLU A 1 84 ? 15.289 -0.956 -19.085 1.00 38.84 84 GLU A N 1
ATOM 602 C CA . GLU A 1 84 ? 14.668 -0.244 -20.199 1.00 38.84 84 GLU A CA 1
ATOM 603 C C . GLU A 1 84 ? 13.297 0.258 -19.704 1.00 38.84 84 GLU A C 1
ATOM 605 O O . GLU A 1 84 ? 12.222 -0.228 -20.047 1.00 38.84 84 GLU A O 1
ATOM 610 N N . THR A 1 85 ? 13.354 1.401 -19.005 1.00 37.50 85 THR A N 1
ATOM 611 C CA . THR A 1 85 ? 12.554 2.528 -19.457 1.00 37.50 85 THR A CA 1
ATOM 612 C C . THR A 1 85 ? 12.439 2.331 -20.972 1.00 37.50 85 THR A C 1
ATOM 614 O O . THR A 1 85 ? 13.481 2.078 -21.597 1.00 37.50 85 THR A O 1
ATOM 617 N N . PRO A 1 86 ? 11.269 2.440 -21.635 1.00 41.59 86 PRO A N 1
ATOM 618 C CA . PRO A 1 86 ? 11.387 2.961 -22.989 1.00 41.59 86 PRO A CA 1
ATOM 619 C C . PRO A 1 86 ? 12.274 4.167 -22.749 1.00 41.59 86 PRO A C 1
ATOM 621 O O . PRO A 1 86 ? 11.820 4.999 -21.962 1.00 41.59 86 PRO A O 1
ATOM 624 N N . SER A 1 87 ? 13.568 4.142 -23.158 1.00 39.81 87 SER A N 1
ATOM 625 C CA . SER A 1 87 ? 14.504 5.236 -22.866 1.00 39.81 87 SER A CA 1
ATOM 626 C C . SER A 1 87 ? 13.618 6.435 -23.082 1.00 39.81 87 SER A C 1
ATOM 628 O O . SER A 1 87 ? 12.992 6.418 -24.148 1.00 39.81 87 SER A O 1
ATOM 630 N N . PRO A 1 88 ? 13.280 7.238 -22.052 1.00 43.66 88 PRO A N 1
ATOM 631 C CA . PRO A 1 88 ? 12.107 8.097 -22.148 1.00 43.66 88 PRO A CA 1
ATOM 632 C C . PRO A 1 88 ? 12.554 9.056 -23.189 1.00 43.66 88 PRO A C 1
ATOM 634 O O . PRO A 1 88 ? 13.472 9.774 -22.876 1.00 43.66 88 PRO A O 1
ATOM 637 N N . ALA A 1 89 ? 12.126 8.902 -24.430 1.00 45.38 89 ALA A N 1
ATOM 638 C CA . ALA A 1 89 ? 13.055 8.776 -25.545 1.00 45.38 89 ALA A CA 1
ATOM 639 C C . ALA A 1 89 ? 13.963 9.972 -25.750 1.00 45.38 89 ALA A C 1
ATOM 641 O O . ALA A 1 89 ? 13.737 10.706 -26.687 1.00 45.38 89 ALA A O 1
ATOM 642 N N . GLN A 1 90 ? 14.951 10.201 -24.878 1.00 42.47 90 GLN A N 1
ATOM 643 C CA . GLN A 1 90 ? 15.069 11.537 -24.262 1.00 42.47 90 GLN A CA 1
ATOM 644 C C . GLN A 1 90 ? 13.869 12.412 -24.642 1.00 42.47 90 GLN A C 1
ATOM 646 O O . GLN A 1 90 ? 13.966 13.227 -25.560 1.00 42.47 90 GLN A O 1
ATOM 651 N N . THR A 1 91 ? 12.682 12.160 -24.070 1.00 44.22 91 THR A N 1
ATOM 652 C CA . THR A 1 91 ? 11.657 13.194 -24.103 1.00 44.22 91 THR A CA 1
ATOM 653 C C . THR A 1 91 ? 12.396 14.366 -23.505 1.00 44.22 91 THR A C 1
ATOM 655 O O . THR A 1 91 ? 12.850 14.289 -22.365 1.00 44.22 91 THR A O 1
ATOM 658 N N . PHE A 1 92 ? 12.626 15.396 -24.316 1.00 49.69 92 PHE A N 1
ATOM 659 C CA . PHE A 1 92 ? 13.344 16.627 -23.975 1.00 49.69 92 PHE A CA 1
ATOM 660 C C . PHE A 1 92 ? 12.679 17.396 -22.802 1.00 49.69 92 PHE A C 1
ATOM 662 O O . PHE A 1 92 ? 12.864 18.593 -22.646 1.00 49.69 92 PHE A O 1
ATOM 669 N N . GLU A 1 93 ? 11.867 16.707 -22.008 1.00 48.06 93 GLU A N 1
ATOM 670 C CA . GLU A 1 93 ? 11.128 17.103 -20.826 1.00 48.06 93 GLU A CA 1
ATOM 671 C C . GLU A 1 93 ? 11.889 16.742 -19.535 1.00 48.06 93 GLU A C 1
ATOM 673 O O . GLU A 1 93 ? 11.716 17.441 -18.548 1.00 48.06 93 GLU A O 1
ATOM 678 N N . ASP A 1 94 ? 12.814 15.765 -19.561 1.00 44.12 94 ASP A N 1
ATOM 679 C CA . ASP A 1 94 ? 13.821 15.563 -18.490 1.00 44.12 94 ASP A CA 1
ATOM 680 C C . ASP A 1 94 ? 15.041 16.492 -18.643 1.00 44.12 94 ASP A C 1
ATOM 682 O O . ASP A 1 94 ? 15.966 16.497 -17.827 1.00 44.12 94 ASP A O 1
ATOM 686 N N . VAL A 1 95 ? 15.037 17.338 -19.677 1.00 49.34 95 VAL A N 1
ATOM 687 C CA . VAL A 1 95 ? 15.914 18.503 -19.742 1.00 49.34 95 VAL A CA 1
ATOM 688 C C . VAL A 1 95 ? 15.241 19.613 -18.938 1.00 49.34 95 VAL A C 1
ATOM 690 O O . VAL A 1 95 ? 14.700 20.573 -19.484 1.00 49.34 95 VAL A O 1
ATOM 693 N N . THR A 1 96 ? 15.338 19.536 -17.612 1.00 47.34 96 THR A N 1
ATOM 694 C CA . THR A 1 96 ? 15.185 20.702 -16.720 1.00 47.34 96 THR A CA 1
ATOM 695 C C . THR A 1 96 ? 16.395 21.641 -16.874 1.00 47.34 96 THR A C 1
ATOM 697 O O . THR A 1 96 ? 17.001 22.094 -15.908 1.00 47.34 96 THR A O 1
ATOM 700 N N . GLY A 1 97 ? 16.791 21.886 -18.121 1.00 49.66 97 GLY A N 1
ATOM 701 C CA . GLY A 1 97 ? 17.838 22.788 -18.560 1.00 49.66 97 GLY A CA 1
ATOM 702 C C . GLY A 1 97 ? 17.251 23.636 -19.679 1.00 49.66 97 GLY A C 1
ATOM 703 O O . GLY A 1 97 ? 17.130 23.174 -20.805 1.00 49.66 97 GLY A O 1
ATOM 704 N N . ASP A 1 98 ? 16.817 24.843 -19.331 1.00 56.56 98 ASP A N 1
ATOM 705 C CA . ASP A 1 98 ? 16.364 25.911 -20.227 1.00 56.56 98 ASP A CA 1
ATOM 706 C C . ASP A 1 98 ? 15.563 25.474 -21.471 1.00 56.56 98 ASP A C 1
ATOM 708 O O . ASP A 1 98 ? 16.097 25.276 -22.564 1.00 56.56 98 ASP A O 1
ATOM 712 N N . ILE A 1 99 ? 14.230 25.425 -21.334 1.00 64.12 99 ILE A N 1
ATOM 713 C CA . ILE A 1 99 ? 13.300 25.303 -22.468 1.00 64.12 99 ILE A CA 1
ATOM 714 C C . ILE A 1 99 ? 13.565 26.449 -23.462 1.00 64.12 99 ILE A C 1
ATOM 716 O O . ILE A 1 99 ? 13.139 27.590 -23.255 1.00 64.12 99 ILE A O 1
ATOM 720 N N . SER A 1 100 ? 14.235 26.140 -24.572 1.00 70.69 100 SER A N 1
ATOM 721 C CA . SER A 1 100 ? 14.494 27.093 -25.652 1.00 70.69 100 SER A CA 1
ATOM 722 C C . SER A 1 100 ? 13.304 27.152 -26.612 1.00 70.69 100 SER A C 1
ATOM 724 O O . SER A 1 100 ? 12.926 26.155 -27.230 1.00 70.69 100 SER A O 1
ATOM 726 N N . ARG A 1 101 ? 12.674 28.327 -26.730 1.00 81.31 101 ARG A N 1
ATOM 727 C CA . ARG A 1 101 ? 11.505 28.545 -27.598 1.00 81.31 101 ARG A CA 1
ATOM 728 C C . ARG A 1 101 ? 11.946 28.910 -29.014 1.00 81.31 101 ARG A C 1
ATOM 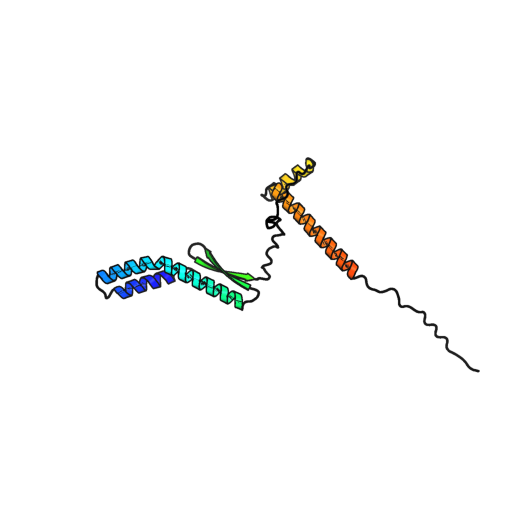730 O O . ARG A 1 101 ? 12.724 29.840 -29.201 1.00 81.31 101 ARG A O 1
ATOM 737 N N . VAL A 1 102 ? 11.372 28.243 -30.014 1.00 82.31 102 VAL A N 1
ATOM 738 C CA . VAL A 1 102 ? 11.635 28.500 -31.439 1.00 82.31 102 VAL A CA 1
ATOM 739 C C . VAL A 1 102 ? 10.325 28.816 -32.160 1.00 82.31 102 VAL A C 1
ATOM 741 O O . VAL A 1 102 ? 9.324 28.133 -31.963 1.00 82.31 102 VAL A O 1
ATOM 744 N N . THR A 1 103 ? 10.325 29.845 -33.014 1.00 88.06 103 THR A N 1
ATOM 745 C CA . THR A 1 103 ? 9.205 30.129 -33.929 1.00 88.06 103 THR A CA 1
ATOM 746 C C . THR A 1 103 ? 9.498 29.513 -35.294 1.00 88.06 103 THR A C 1
ATOM 748 O O . THR A 1 103 ? 10.459 29.904 -35.953 1.00 88.06 103 THR A O 1
ATOM 751 N N . LEU A 1 104 ? 8.665 28.569 -35.731 1.00 86.75 104 LEU A N 1
ATOM 752 C CA . LEU A 1 104 ? 8.813 27.870 -37.008 1.00 86.75 104 LEU A CA 1
ATOM 753 C C . LEU A 1 104 ? 7.822 28.416 -38.044 1.00 86.75 104 LEU A C 1
ATOM 755 O O . LEU A 1 104 ? 6.634 28.559 -37.765 1.00 86.75 104 LEU A O 1
ATOM 759 N N . ARG A 1 105 ? 8.301 28.692 -39.260 1.00 92.06 105 ARG A N 1
ATOM 760 C CA . ARG A 1 105 ? 7.450 29.008 -40.415 1.00 92.06 105 ARG A CA 1
ATOM 761 C C . ARG A 1 105 ? 7.387 27.787 -41.319 1.00 92.06 105 ARG A C 1
ATOM 763 O O . ARG A 1 105 ? 8.420 27.344 -41.812 1.00 92.06 105 ARG A O 1
ATOM 770 N N . LEU A 1 106 ? 6.188 27.253 -41.528 1.00 89.75 106 LEU A N 1
ATOM 771 C CA . LEU A 1 106 ? 5.955 26.098 -42.390 1.00 89.75 106 LEU A CA 1
ATOM 772 C C . LEU A 1 106 ? 5.110 26.498 -43.595 1.00 89.75 106 LEU A C 1
ATOM 774 O O . LEU A 1 106 ? 4.330 27.447 -43.541 1.00 89.75 106 LEU A O 1
ATOM 778 N N . VAL A 1 107 ? 5.252 25.735 -44.675 1.00 94.50 107 VAL A N 1
ATOM 779 C CA . VAL A 1 107 ? 4.338 25.801 -45.817 1.00 94.50 107 VAL A CA 1
ATOM 780 C C . VAL A 1 107 ? 2.989 25.205 -45.403 1.00 94.50 107 VAL A C 1
ATOM 782 O O . VAL A 1 107 ? 2.954 24.193 -44.701 1.00 94.50 107 VAL A O 1
ATOM 785 N N . GLU A 1 108 ? 1.887 25.793 -45.873 1.00 90.62 108 GLU A N 1
ATOM 786 C CA . GLU A 1 108 ? 0.515 25.434 -45.473 1.00 90.62 108 GLU A CA 1
ATOM 787 C C . GLU A 1 108 ? 0.221 23.928 -45.584 1.00 90.62 108 GLU A C 1
ATOM 789 O O . GLU A 1 108 ? -0.318 23.316 -44.667 1.00 90.62 108 GLU A O 1
ATOM 794 N N . GLN A 1 109 ? 0.670 23.291 -46.668 1.00 92.75 109 GLN A N 1
ATOM 795 C CA . GLN A 1 109 ? 0.463 21.856 -46.892 1.00 92.75 109 GLN A CA 1
ATOM 796 C C . GLN A 1 109 ? 1.140 20.969 -45.836 1.00 92.75 109 GLN A C 1
ATOM 798 O O . GLN A 1 109 ? 0.650 19.882 -45.533 1.00 92.75 109 GLN A O 1
ATOM 803 N N . ILE A 1 110 ? 2.275 21.411 -45.288 1.00 92.12 110 ILE A N 1
ATOM 804 C CA . ILE A 1 110 ? 3.015 20.669 -44.261 1.00 92.12 110 ILE A CA 1
ATOM 805 C C . ILE A 1 110 ? 2.306 20.813 -42.917 1.00 92.12 110 ILE A C 1
ATOM 807 O O . ILE A 1 110 ? 2.136 19.821 -42.213 1.00 92.12 110 ILE A O 1
ATOM 811 N N . LYS A 1 111 ? 1.841 22.025 -42.597 1.00 92.00 111 LYS A N 1
ATOM 812 C CA . LYS A 1 111 ? 1.052 22.283 -41.391 1.00 92.00 111 LYS A CA 1
ATOM 813 C C . LYS A 1 111 ? -0.225 21.435 -41.375 1.00 92.00 111 LYS A C 1
ATOM 815 O O . LYS A 1 111 ? -0.444 20.717 -40.407 1.00 92.00 111 LYS A O 1
ATOM 820 N N . ALA A 1 112 ? -0.996 21.436 -42.465 1.00 94.25 112 ALA A N 1
ATOM 821 C CA . ALA A 1 112 ? -2.244 20.675 -42.557 1.00 94.25 112 ALA A CA 1
ATOM 822 C C . ALA A 1 112 ? -2.033 19.160 -42.364 1.00 94.25 112 ALA A C 1
ATOM 824 O O . ALA A 1 112 ? -2.777 18.509 -41.637 1.00 94.25 112 ALA A O 1
ATOM 825 N N . ARG A 1 113 ? -0.979 18.589 -42.966 1.00 92.44 113 ARG A N 1
ATOM 826 C CA . ARG A 1 113 ? -0.637 17.168 -42.771 1.00 92.44 113 ARG A CA 1
ATOM 827 C C . ARG A 1 113 ? -0.200 16.852 -41.344 1.00 92.44 113 ARG A C 1
ATOM 829 O O . ARG A 1 113 ? -0.498 15.768 -40.853 1.00 92.44 113 ARG A O 1
ATOM 836 N N . ALA A 1 114 ? 0.513 17.771 -40.700 1.00 91.94 114 ALA A N 1
ATOM 837 C CA . ALA A 1 114 ? 0.938 17.599 -39.318 1.00 91.94 114 ALA A CA 1
ATOM 838 C C . ALA A 1 114 ? -0.250 17.671 -38.343 1.00 91.94 114 ALA A C 1
ATOM 840 O O . ALA A 1 114 ? -0.302 16.885 -37.404 1.00 91.94 114 ALA A O 1
ATOM 841 N N . GLU A 1 115 ? -1.222 18.558 -38.579 1.00 94.50 115 GLU A N 1
ATOM 842 C CA . GLU A 1 115 ? -2.449 18.649 -37.772 1.00 94.50 115 GLU A CA 1
ATOM 843 C C . GLU A 1 115 ? -3.306 17.384 -37.887 1.00 94.50 115 GLU A C 1
ATOM 845 O O . GLU A 1 115 ? -3.737 16.844 -36.870 1.00 94.50 115 GLU A O 1
ATOM 850 N N . GLU A 1 116 ? -3.482 16.867 -39.103 1.00 94.62 116 GLU A N 1
ATOM 851 C CA . GLU A 1 116 ? -4.206 15.617 -39.350 1.00 94.62 116 GLU A CA 1
ATOM 852 C C . GLU A 1 116 ? -3.528 14.425 -38.653 1.00 94.62 116 GLU A C 1
ATOM 854 O O . GLU A 1 116 ? -4.173 13.646 -37.950 1.00 94.62 116 GLU A O 1
ATOM 859 N N . ALA A 1 117 ? -2.202 14.310 -38.777 1.00 92.12 117 ALA A N 1
ATOM 860 C CA . ALA A 1 117 ? -1.447 13.256 -38.109 1.00 92.12 117 ALA A CA 1
ATOM 861 C C . ALA A 1 117 ? -1.496 13.387 -36.577 1.00 92.12 117 ALA A C 1
ATOM 863 O O . ALA A 1 117 ? -1.603 12.380 -35.878 1.00 92.12 117 ALA A O 1
ATOM 864 N N . ALA A 1 118 ? -1.462 14.608 -36.039 1.00 91.88 118 ALA A N 1
ATOM 865 C CA . ALA A 1 118 ? -1.605 14.848 -34.607 1.00 91.88 118 ALA A CA 1
ATOM 866 C C . ALA A 1 118 ? -2.998 14.433 -34.100 1.00 91.88 118 ALA A C 1
ATOM 868 O O . ALA A 1 118 ? -3.095 13.730 -33.091 1.00 91.88 118 ALA A O 1
ATOM 869 N N . ALA A 1 119 ? -4.058 14.776 -34.843 1.00 92.12 119 ALA A N 1
ATOM 870 C CA . ALA A 1 119 ? -5.434 14.404 -34.522 1.00 92.12 119 ALA A CA 1
ATOM 871 C C . ALA A 1 119 ? -5.640 12.880 -34.512 1.00 92.12 119 ALA A C 1
ATOM 873 O O . ALA A 1 119 ? -6.226 12.351 -33.569 1.00 92.12 119 ALA A O 1
ATOM 874 N N . GLN A 1 120 ? -5.090 12.161 -35.498 1.00 93.06 120 GLN A N 1
ATOM 875 C CA . GLN A 1 120 ? -5.154 10.692 -35.554 1.00 93.06 120 GLN A CA 1
ATOM 876 C C . GLN A 1 120 ? -4.453 10.012 -34.369 1.00 93.06 120 GLN A C 1
ATOM 878 O O . GLN A 1 120 ? -4.855 8.927 -33.957 1.00 93.06 120 GLN A O 1
ATOM 883 N N . ASN A 1 121 ? -3.424 10.652 -33.807 1.00 86.38 121 ASN A N 1
ATOM 884 C CA . ASN A 1 121 ? -2.688 10.156 -32.642 1.00 86.38 121 ASN A CA 1
ATOM 885 C C . ASN A 1 121 ? -3.235 10.700 -31.307 1.00 86.38 121 ASN A C 1
ATOM 887 O O . ASN A 1 121 ? -2.684 10.382 -30.256 1.00 86.38 121 ASN A O 1
ATOM 891 N N . GLY A 1 122 ? -4.296 11.519 -31.324 1.00 91.56 122 GLY A N 1
ATOM 892 C CA . GLY A 1 122 ? -4.899 12.094 -30.117 1.00 91.56 122 GLY A CA 1
ATOM 893 C C . GLY A 1 122 ? -3.983 13.051 -29.344 1.00 91.56 122 GLY A C 1
ATOM 894 O O . GLY A 1 122 ? -4.166 13.236 -28.143 1.00 91.56 122 GLY A O 1
ATOM 895 N N . VAL A 1 123 ? -2.987 13.650 -30.004 1.00 90.19 123 VAL A N 1
ATOM 896 C CA . VAL A 1 123 ? -1.987 14.536 -29.384 1.00 90.19 123 VAL A CA 1
ATOM 897 C C . VAL A 1 123 ? -2.038 15.943 -29.978 1.00 90.19 123 VAL A C 1
ATOM 899 O O . VAL A 1 123 ? -2.567 16.164 -31.065 1.00 90.19 123 VAL A O 1
ATOM 902 N N . SER A 1 124 ? -1.467 16.923 -29.270 1.00 91.69 124 SER A N 1
ATOM 903 C CA . SER A 1 124 ? -1.351 18.284 -29.805 1.00 91.69 124 SER A CA 1
ATOM 904 C C . SER A 1 124 ? -0.356 18.345 -30.970 1.00 91.69 124 SER A C 1
ATOM 906 O O . SER A 1 124 ? 0.611 17.582 -31.006 1.00 91.69 124 SER A O 1
ATOM 908 N N . LEU A 1 125 ? -0.538 19.306 -31.882 1.00 90.25 125 LEU A N 1
ATOM 909 C CA . LEU A 1 125 ? 0.411 19.559 -32.973 1.00 90.25 125 LEU A CA 1
ATOM 910 C C . LEU A 1 125 ? 1.842 19.768 -32.450 1.00 90.25 125 LEU A C 1
ATOM 912 O O . LEU A 1 125 ? 2.785 19.221 -33.012 1.00 90.25 125 LEU A O 1
ATOM 916 N N . ASN A 1 126 ? 2.006 20.514 -31.353 1.00 89.62 126 ASN A N 1
ATOM 917 C CA . ASN A 1 126 ? 3.319 20.754 -30.752 1.00 89.62 126 ASN A CA 1
ATOM 918 C C . ASN A 1 126 ? 3.952 19.447 -30.265 1.00 89.62 126 ASN A C 1
ATOM 920 O O . ASN A 1 126 ? 5.107 19.177 -30.577 1.00 89.62 126 ASN A O 1
ATOM 924 N N . SER A 1 127 ? 3.182 18.610 -29.564 1.00 88.19 127 SER A N 1
ATOM 925 C CA . SER A 1 127 ? 3.641 17.303 -29.078 1.00 88.19 127 SER A CA 1
ATOM 926 C C . SER A 1 127 ? 4.033 16.383 -30.235 1.00 88.19 127 SER A C 1
ATOM 928 O O . SER A 1 127 ? 5.094 15.762 -30.196 1.00 88.19 127 SER A O 1
ATOM 930 N N . TRP A 1 128 ? 3.216 16.349 -31.289 1.00 93.44 128 TRP A N 1
ATOM 931 C CA . TRP A 1 128 ? 3.470 15.535 -32.474 1.00 93.44 128 TRP A CA 1
ATOM 932 C C . TRP A 1 128 ? 4.731 15.988 -33.224 1.00 93.44 128 TRP A C 1
ATOM 934 O O . TRP A 1 128 ? 5.584 15.167 -33.560 1.00 93.44 128 TRP A O 1
ATOM 944 N N . VAL A 1 129 ? 4.909 17.300 -33.429 1.00 91.56 129 VAL A N 1
ATOM 945 C CA . VAL A 1 129 ? 6.107 17.865 -34.074 1.00 91.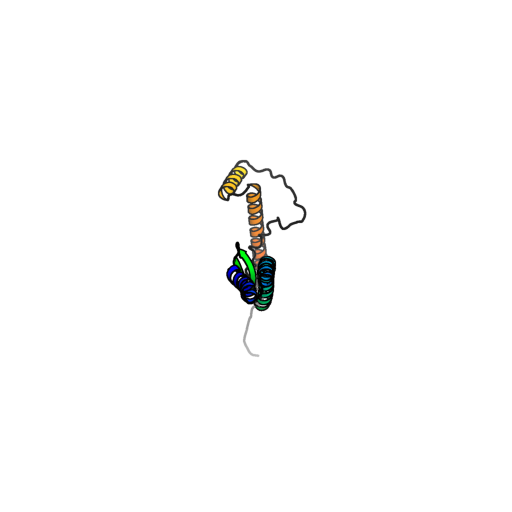56 129 VAL A CA 1
ATOM 946 C C . VAL A 1 129 ? 7.359 17.596 -33.238 1.00 91.56 129 VAL A C 1
ATOM 948 O O . VAL A 1 129 ? 8.379 17.181 -33.788 1.00 91.56 129 VAL A O 1
ATOM 951 N N . SER A 1 130 ? 7.288 17.764 -31.915 1.00 88.44 130 SER A N 1
ATOM 952 C CA . SER A 1 130 ? 8.400 17.446 -31.014 1.00 88.44 130 SER A CA 1
ATOM 953 C C . SER A 1 130 ? 8.808 15.974 -31.111 1.00 88.44 130 SER A C 1
ATOM 955 O O . SER A 1 130 ? 9.996 15.677 -31.233 1.00 88.44 130 SER A O 1
ATOM 957 N N . GLN A 1 131 ? 7.846 15.048 -31.136 1.00 86.25 131 GLN A N 1
ATOM 958 C CA . GLN A 1 131 ? 8.112 13.615 -31.306 1.00 86.25 131 GLN A CA 1
ATOM 959 C C . GLN A 1 131 ? 8.711 13.291 -32.682 1.00 86.25 131 GLN A C 1
ATOM 961 O O . GLN A 1 131 ? 9.659 12.507 -32.767 1.00 86.25 131 GLN A O 1
ATOM 966 N N . ALA A 1 132 ? 8.210 13.914 -33.752 1.00 90.00 132 ALA A N 1
ATOM 967 C CA . ALA A 1 132 ? 8.721 13.720 -35.107 1.00 90.00 132 ALA A CA 1
ATOM 968 C C . ALA A 1 132 ? 10.187 14.172 -35.241 1.00 90.00 132 ALA A C 1
ATOM 970 O O . ALA A 1 132 ? 11.012 13.446 -35.801 1.00 90.00 132 ALA A O 1
ATOM 971 N N . VAL A 1 133 ? 10.538 15.332 -34.673 1.00 90.12 133 VAL A N 1
ATOM 972 C CA . VAL A 1 133 ? 11.920 15.842 -34.655 1.00 90.12 133 VAL A CA 1
ATOM 973 C C . VAL A 1 133 ? 12.834 14.922 -33.844 1.00 90.12 133 VAL A C 1
ATOM 975 O O . VAL A 1 133 ? 13.921 14.572 -34.307 1.00 90.12 133 VAL A O 1
ATOM 978 N N . GLN A 1 134 ? 12.386 14.471 -32.669 1.00 86.06 134 GLN A N 1
ATOM 979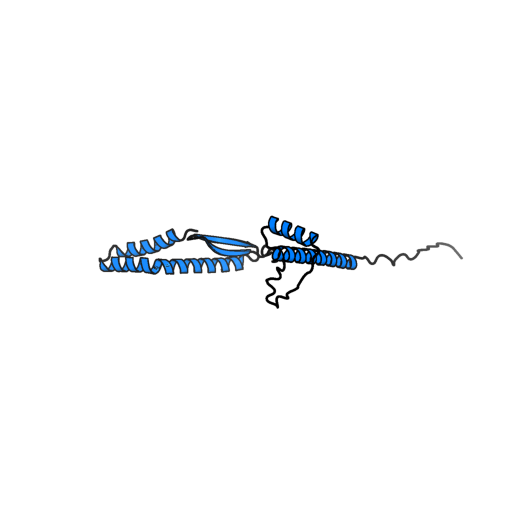 C CA . GLN A 1 134 ? 13.149 13.519 -31.859 1.00 86.06 134 GLN A CA 1
ATOM 980 C C . GLN A 1 134 ? 13.383 12.193 -32.599 1.00 86.06 134 GLN A C 1
ATOM 982 O O . GLN A 1 134 ? 14.490 11.655 -32.572 1.00 86.06 134 GLN A O 1
ATOM 987 N N . GLY A 1 135 ? 12.361 11.671 -33.284 1.00 86.06 135 GLY A N 1
ATOM 988 C CA . GLY A 1 135 ? 12.462 10.451 -34.084 1.00 86.06 135 GLY A CA 1
ATOM 989 C C . GLY A 1 135 ? 13.491 10.572 -35.209 1.00 86.06 135 GLY A C 1
ATOM 990 O O . GLY A 1 135 ? 14.355 9.705 -35.346 1.00 86.06 135 GLY A O 1
ATOM 991 N N . ALA A 1 136 ? 13.455 11.678 -35.958 1.00 87.56 136 ALA A N 1
ATOM 992 C CA . ALA A 1 136 ? 14.419 11.954 -37.022 1.00 87.56 136 ALA A CA 1
ATOM 993 C C . ALA A 1 136 ? 15.864 12.047 -36.494 1.00 87.56 136 ALA A C 1
ATOM 995 O O . ALA A 1 136 ? 16.783 11.494 -37.102 1.00 87.56 136 ALA A O 1
ATOM 996 N N . LEU A 1 137 ? 16.064 12.682 -35.333 1.00 87.19 137 LEU A N 1
ATOM 997 C CA . LEU A 1 137 ? 17.384 12.823 -34.717 1.00 87.19 137 LEU A CA 1
ATOM 998 C C . LEU A 1 137 ? 17.957 11.479 -34.234 1.00 87.19 137 LEU A C 1
ATOM 1000 O O . LEU A 1 137 ? 19.138 11.197 -34.445 1.00 87.19 137 LEU A O 1
ATOM 1004 N N . ARG A 1 138 ? 17.131 10.615 -33.625 1.00 83.06 138 ARG A N 1
ATOM 1005 C CA . ARG A 1 138 ? 17.567 9.268 -33.202 1.00 83.06 138 ARG A CA 1
ATOM 1006 C C . ARG A 1 138 ? 17.997 8.418 -34.390 1.00 83.06 138 ARG A C 1
ATOM 1008 O O . ARG A 1 138 ? 18.997 7.707 -34.309 1.00 83.06 138 ARG A O 1
ATOM 1015 N N . GLU A 1 139 ? 17.260 8.501 -35.491 1.00 81.00 139 GLU A N 1
ATOM 1016 C CA . GLU A 1 139 ? 17.588 7.764 -36.706 1.00 81.00 139 GLU A CA 1
ATOM 1017 C C . GLU A 1 139 ? 18.905 8.261 -37.322 1.00 81.00 139 GLU A C 1
ATOM 1019 O O . GLU A 1 139 ? 19.771 7.454 -37.662 1.00 81.00 139 GLU A O 1
ATOM 1024 N N . GLN A 1 140 ? 19.132 9.578 -37.358 1.00 81.44 140 GLN A N 1
ATOM 1025 C CA . GLN A 1 140 ? 20.402 10.155 -37.805 1.00 81.44 140 GLN A CA 1
ATOM 1026 C C . GLN A 1 140 ? 21.598 9.660 -36.974 1.00 81.44 140 GLN A C 1
ATOM 1028 O O . GLN A 1 140 ? 22.618 9.265 -37.542 1.00 81.44 140 GLN A O 1
ATOM 1033 N N . MET A 1 141 ? 21.470 9.612 -35.644 1.00 79.06 141 MET A N 1
ATOM 1034 C CA . MET A 1 141 ? 22.528 9.087 -34.770 1.00 79.06 141 MET A CA 1
ATOM 1035 C C . MET A 1 141 ? 22.802 7.595 -35.009 1.00 79.06 141 MET A C 1
ATOM 1037 O O . MET A 1 141 ? 23.956 7.160 -34.989 1.00 79.06 141 MET A O 1
ATOM 1041 N N . ARG A 1 142 ? 21.763 6.798 -35.295 1.00 79.62 142 ARG A N 1
ATOM 1042 C CA . ARG A 1 142 ? 21.918 5.379 -35.663 1.00 79.62 142 ARG A CA 1
ATOM 1043 C C . ARG A 1 142 ? 22.670 5.211 -36.982 1.00 79.62 142 ARG A C 1
ATOM 1045 O O . ARG A 1 142 ? 23.515 4.322 -37.081 1.00 79.62 142 ARG A O 1
ATOM 1052 N N . TYR A 1 143 ? 22.396 6.057 -37.975 1.00 76.44 143 TYR A N 1
ATOM 1053 C CA . TYR A 1 143 ? 23.135 6.049 -39.240 1.00 76.44 143 TYR A CA 1
ATOM 1054 C C . TYR A 1 143 ? 24.612 6.406 -39.054 1.00 76.44 143 TYR A C 1
ATOM 1056 O O . TYR A 1 143 ? 25.466 5.727 -39.621 1.00 76.44 143 TYR A O 1
ATOM 1064 N N . GLN A 1 144 ? 24.918 7.411 -38.231 1.00 77.00 144 GLN A N 1
ATOM 1065 C CA . GLN A 1 144 ? 26.296 7.822 -37.944 1.00 77.00 144 GLN A CA 1
ATOM 1066 C C . GLN A 1 144 ? 27.088 6.715 -37.241 1.00 77.00 144 GLN A C 1
ATOM 1068 O O . GLN A 1 144 ? 28.139 6.319 -37.735 1.00 77.00 144 GLN A O 1
ATOM 1073 N N . ARG A 1 145 ? 26.531 6.103 -36.186 1.00 75.00 145 ARG A N 1
ATOM 1074 C CA . ARG A 1 145 ? 27.199 4.999 -35.476 1.00 75.00 145 ARG A CA 1
ATOM 1075 C C . ARG A 1 145 ? 27.521 3.819 -36.404 1.00 75.00 145 ARG A C 1
ATOM 1077 O O . ARG A 1 145 ? 28.612 3.264 -36.349 1.00 75.00 145 ARG A O 1
ATOM 1084 N N . ARG A 1 146 ? 26.600 3.462 -37.307 1.00 73.12 146 ARG A N 1
ATOM 1085 C CA . ARG A 1 146 ? 26.833 2.399 -38.304 1.00 73.12 146 ARG A CA 1
ATOM 1086 C C . ARG A 1 146 ? 27.894 2.777 -39.341 1.00 73.12 146 ARG A C 1
ATOM 1088 O O . ARG A 1 146 ? 28.578 1.890 -39.851 1.00 73.12 146 ARG A O 1
ATOM 1095 N N . ALA A 1 147 ? 28.008 4.056 -39.694 1.00 72.31 147 ALA A N 1
ATOM 1096 C CA . ALA A 1 147 ? 29.044 4.543 -40.600 1.00 72.31 147 ALA A CA 1
ATOM 1097 C C . ALA A 1 147 ? 30.432 4.494 -39.938 1.00 72.31 147 ALA A C 1
ATOM 1099 O O . ALA A 1 147 ? 31.377 4.008 -40.561 1.00 72.31 147 ALA A O 1
ATOM 1100 N N . ASP A 1 148 ? 30.530 4.878 -38.665 1.00 72.00 148 ASP A N 1
ATOM 1101 C CA . ASP A 1 148 ? 31.770 4.830 -37.879 1.00 72.00 148 ASP A CA 1
ATOM 1102 C C . ASP A 1 148 ? 32.242 3.388 -37.634 1.00 72.00 148 ASP A C 1
ATOM 1104 O O . ASP A 1 148 ? 33.421 3.062 -37.798 1.00 72.00 148 ASP A O 1
ATOM 1108 N N . GLU A 1 149 ? 31.312 2.477 -37.339 1.00 66.56 149 GLU A N 1
ATOM 1109 C CA . GLU A 1 149 ? 31.601 1.043 -37.222 1.00 66.56 149 GLU A CA 1
ATOM 1110 C C . GLU A 1 149 ? 32.104 0.446 -38.547 1.00 66.56 149 GLU A C 1
ATOM 1112 O O . GLU A 1 149 ? 33.005 -0.394 -38.544 1.00 66.56 149 GLU A O 1
ATOM 1117 N N . ARG A 1 150 ? 31.573 0.892 -39.697 1.00 60.91 150 ARG A N 1
ATOM 1118 C CA . ARG A 1 150 ? 32.051 0.475 -41.030 1.00 60.91 150 ARG A CA 1
ATOM 1119 C C . ARG A 1 150 ? 33.419 1.060 -41.374 1.00 60.91 150 ARG A C 1
ATOM 1121 O O . ARG A 1 150 ? 34.224 0.354 -41.974 1.00 60.91 150 ARG A O 1
ATOM 1128 N N . ALA A 1 151 ? 33.693 2.305 -40.987 1.00 63.94 151 ALA A N 1
ATOM 1129 C CA . ALA A 1 151 ? 35.005 2.926 -41.162 1.00 63.94 151 ALA A CA 1
ATOM 1130 C C . ALA A 1 151 ? 36.083 2.214 -40.327 1.00 63.94 151 ALA A C 1
ATOM 1132 O O . ALA A 1 151 ? 37.195 2.007 -40.805 1.00 63.94 151 ALA A O 1
ATOM 1133 N N . THR A 1 152 ? 35.720 1.753 -39.127 1.00 64.12 152 THR A N 1
ATOM 1134 C CA . THR A 1 152 ? 36.607 1.007 -38.218 1.00 64.12 152 THR A CA 1
ATOM 1135 C C . THR A 1 152 ? 36.832 -0.447 -38.667 1.00 64.12 152 THR A C 1
ATOM 1137 O O . THR A 1 152 ? 37.857 -1.042 -38.352 1.00 64.12 152 THR A O 1
ATOM 1140 N N . ARG A 1 153 ? 35.905 -1.030 -39.444 1.00 59.38 153 ARG A N 1
ATOM 1141 C CA . ARG A 1 153 ? 35.985 -2.410 -39.970 1.00 59.38 153 ARG A CA 1
ATOM 1142 C C . ARG A 1 153 ? 36.692 -2.562 -41.321 1.00 59.38 153 ARG A C 1
ATOM 1144 O O . ARG A 1 153 ? 36.698 -3.670 -41.854 1.00 59.38 153 ARG A O 1
ATOM 1151 N N . ARG A 1 154 ? 37.266 -1.502 -41.899 1.00 51.94 154 ARG A N 1
ATOM 1152 C CA . ARG A 1 154 ? 38.016 -1.604 -43.162 1.00 51.94 154 ARG A CA 1
ATOM 1153 C C . ARG A 1 154 ? 39.295 -2.432 -42.911 1.00 51.94 154 ARG A C 1
ATOM 1155 O O . ARG A 1 154 ? 40.132 -1.979 -42.133 1.00 51.94 154 ARG A O 1
ATOM 1162 N N . PRO A 1 155 ? 39.446 -3.642 -43.485 1.00 50.38 155 PRO A N 1
ATOM 1163 C CA . PRO A 1 155 ? 40.602 -4.481 -43.210 1.00 50.38 155 PRO A CA 1
ATOM 1164 C C . PRO A 1 155 ? 41.831 -3.896 -43.910 1.00 50.38 155 PRO A C 1
ATOM 1166 O O . PRO A 1 155 ? 41.748 -3.420 -45.043 1.00 50.38 155 PRO A O 1
ATOM 1169 N N . ALA A 1 156 ? 42.969 -3.936 -43.222 1.00 55.50 156 ALA A N 1
ATOM 1170 C CA . ALA A 1 156 ? 44.280 -3.803 -43.834 1.00 55.50 156 ALA A CA 1
ATOM 1171 C C . ALA A 1 156 ? 44.531 -5.049 -44.696 1.00 55.50 156 ALA A C 1
ATOM 1173 O O . ALA A 1 156 ? 45.097 -6.025 -44.220 1.00 55.50 156 ALA A O 1
ATOM 1174 N N . ASP A 1 157 ? 44.049 -5.039 -45.935 1.00 55.69 157 ASP A N 1
ATOM 1175 C CA . ASP A 1 157 ? 44.370 -6.070 -46.921 1.00 55.69 157 ASP A CA 1
ATOM 1176 C C . ASP A 1 157 ? 44.702 -5.402 -48.255 1.00 55.69 157 ASP A C 1
ATOM 1178 O O . ASP A 1 157 ? 43.893 -5.361 -49.173 1.00 55.69 157 ASP A O 1
ATOM 1182 N N . GLU A 1 158 ? 45.872 -4.757 -48.301 1.00 52.72 158 GLU A N 1
ATOM 1183 C CA . GLU A 1 158 ? 46.539 -4.381 -49.553 1.00 52.72 158 GLU A CA 1
ATOM 1184 C C . GLU A 1 158 ? 48.005 -3.974 -49.299 1.00 52.72 158 GLU A C 1
ATOM 1186 O O . GLU A 1 158 ? 48.419 -2.853 -49.573 1.00 52.72 158 GLU A O 1
ATOM 1191 N N . THR A 1 159 ? 48.836 -4.851 -48.722 1.00 51.72 159 THR A N 1
ATOM 1192 C CA . THR A 1 159 ? 50.301 -4.794 -48.951 1.00 51.72 159 THR A CA 1
ATOM 1193 C C . THR A 1 159 ? 50.958 -6.116 -48.562 1.00 51.72 159 THR A C 1
ATOM 1195 O O . THR A 1 159 ? 51.451 -6.288 -47.452 1.00 51.72 159 THR A O 1
ATOM 1198 N N . GLY A 1 160 ? 50.953 -7.092 -49.468 1.00 53.81 160 GLY A N 1
ATOM 1199 C CA . GLY A 1 160 ? 51.558 -8.386 -49.161 1.00 53.81 160 GLY A CA 1
ATOM 1200 C C . GLY A 1 160 ? 51.562 -9.383 -50.307 1.00 53.81 160 GLY A C 1
ATOM 1201 O O . GLY A 1 160 ? 51.172 -10.524 -50.107 1.00 53.81 160 GLY A O 1
ATOM 1202 N N . ALA A 1 161 ? 51.997 -8.983 -51.501 1.00 48.09 161 ALA A N 1
ATOM 1203 C CA . ALA A 1 161 ? 52.325 -9.938 -52.559 1.00 48.09 161 ALA A CA 1
ATOM 1204 C C . ALA A 1 161 ? 53.631 -9.511 -53.240 1.00 48.09 161 ALA A C 1
ATOM 1206 O O . ALA A 1 161 ? 53.632 -8.785 -54.231 1.00 48.09 161 ALA A O 1
ATOM 1207 N N . GLY A 1 162 ? 54.758 -9.920 -52.654 1.00 49.28 162 GLY A N 1
ATOM 1208 C CA . GLY A 1 162 ? 56.048 -9.909 -53.343 1.00 49.28 162 GLY A CA 1
ATOM 1209 C C . GLY A 1 162 ? 56.094 -11.054 -54.362 1.00 49.28 162 GLY A C 1
ATOM 1210 O O . GLY A 1 162 ? 55.587 -12.139 -54.058 1.00 49.28 162 GLY A O 1
ATOM 1211 N N . PRO A 1 163 ? 56.664 -10.862 -55.563 1.00 51.66 163 PRO A N 1
ATOM 1212 C CA . PRO A 1 163 ? 56.788 -11.958 -56.505 1.00 51.66 163 PRO A CA 1
ATOM 1213 C C . PRO A 1 163 ? 57.902 -12.894 -56.032 1.00 51.66 163 PRO A C 1
ATOM 1215 O O . PRO A 1 163 ? 59.023 -12.476 -55.746 1.00 51.66 163 PRO A O 1
ATOM 1218 N N . SER A 1 164 ? 57.561 -14.175 -55.930 1.00 54.03 164 SER A N 1
ATOM 1219 C CA . SER A 1 164 ? 58.520 -15.264 -55.785 1.00 54.03 164 SER A CA 1
ATOM 1220 C C . SER A 1 164 ? 58.961 -15.676 -57.188 1.00 54.03 164 SER A C 1
ATOM 1222 O O . SER A 1 164 ? 58.187 -16.307 -57.901 1.00 54.03 164 SER A O 1
ATOM 1224 N N . GLU A 1 165 ? 60.182 -15.327 -57.589 1.00 48.31 165 GLU A N 1
ATOM 1225 C CA . GLU A 1 165 ? 60.863 -15.992 -58.704 1.00 48.31 165 GLU A CA 1
ATOM 1226 C C . GLU A 1 165 ? 61.926 -16.931 -58.133 1.00 48.31 165 GLU A C 1
ATOM 1228 O O . GLU A 1 165 ? 63.041 -16.550 -57.784 1.00 48.31 165 GLU A O 1
ATOM 1233 N N . THR A 1 166 ? 61.536 -18.195 -58.010 1.00 50.78 166 THR A N 1
ATOM 1234 C CA . THR A 1 166 ? 62.438 -19.343 -58.008 1.00 50.78 166 THR A CA 1
ATOM 1235 C C . THR A 1 166 ? 63.004 -19.517 -59.415 1.00 50.78 166 THR A C 1
ATOM 1237 O O . THR A 1 166 ? 62.252 -19.847 -60.329 1.00 50.78 166 THR A O 1
ATOM 1240 N N . SER A 1 167 ? 64.319 -19.362 -59.580 1.00 49.41 167 SER A N 1
ATOM 1241 C CA . SER A 1 167 ? 65.056 -19.991 -60.680 1.00 49.41 167 SER A CA 1
ATOM 1242 C C . SER A 1 167 ? 66.111 -20.917 -60.092 1.00 49.41 167 SER A C 1
ATOM 1244 O O . SER A 1 167 ? 67.119 -20.496 -59.531 1.00 49.41 167 SER A O 1
ATOM 1246 N N . GLU A 1 168 ? 65.796 -22.199 -60.196 1.00 50.94 168 GLU A N 1
ATOM 1247 C CA . GLU A 1 168 ? 66.667 -23.351 -60.021 1.00 50.94 168 GLU A CA 1
ATOM 1248 C C . GLU A 1 168 ? 67.712 -23.428 -61.157 1.00 50.94 168 GLU A C 1
ATOM 1250 O O . GLU A 1 168 ? 67.391 -23.072 -62.291 1.00 50.94 168 GLU A O 1
ATOM 1255 N N . ARG A 1 169 ? 68.875 -24.030 -60.833 1.00 49.34 169 ARG A N 1
ATOM 1256 C CA . ARG A 1 169 ? 69.862 -24.719 -61.711 1.00 49.34 169 ARG A CA 1
ATOM 1257 C C . ARG A 1 169 ? 70.824 -23.848 -62.540 1.00 49.34 169 ARG A C 1
ATOM 1259 O O . ARG A 1 169 ? 70.454 -22.782 -62.998 1.00 49.34 169 ARG A O 1
ATOM 1266 N N . GLU A 1 170 ? 72.083 -24.219 -62.791 1.00 48.28 170 GLU A N 1
ATOM 1267 C CA . GLU A 1 170 ? 72.864 -25.460 -62.627 1.00 48.28 170 GLU A CA 1
ATOM 1268 C C . GLU A 1 170 ? 74.363 -25.114 -62.812 1.00 48.28 170 GLU A C 1
ATOM 1270 O O . GLU A 1 170 ? 74.676 -24.181 -63.545 1.00 48.28 170 GLU A O 1
ATOM 1275 N N . ASP A 1 171 ? 75.228 -25.899 -62.161 1.00 49.09 171 ASP A N 1
ATOM 1276 C CA . ASP A 1 171 ? 76.612 -26.298 -62.500 1.00 49.09 171 ASP A CA 1
ATOM 1277 C C . ASP A 1 171 ? 77.693 -25.305 -62.982 1.00 49.09 171 ASP A C 1
ATOM 1279 O O . ASP A 1 171 ? 77.565 -24.618 -63.995 1.00 49.09 171 ASP A O 1
ATOM 1283 N N . GLY A 1 172 ? 78.865 -25.409 -62.330 1.00 42.97 172 GLY A N 1
ATOM 1284 C CA . GLY A 1 172 ? 80.171 -24.984 -62.854 1.00 42.97 172 GLY A CA 1
ATOM 1285 C C . GLY A 1 172 ? 81.184 -24.588 -61.794 1.00 42.97 172 GLY A C 1
ATOM 1286 O O . GLY A 1 172 ? 81.352 -23.365 -61.607 1.00 42.97 172 GLY A O 1
#

Nearest PDB structures (foldseek):
  6jmk-assembly2_B  TM=2.175E-01  e=1.411E+00  Mycobacterium tuberculosis H37Rv
  4oxw-assembly1_A  TM=4.009E-01  e=5.236E+00  synthetic construct

Radius of gyration: 35.09 Å; Cα contacts (8 Å, |Δi|>4): 94; chains: 1; bounding box: 98×56×96 Å

Sequence (172 aa):
MRLDPYLDAITDSLVAAAELGDEQTRRTAAALAAAVAAPARLAVLQALSDMAAEISGELGDRVVTVRLDGDDAVLEVRSEMSAETPSPAQTFEDVTGDISRVTLRLVEQIKARAEEAAAQNGVSLNSWVSQAVQGALREQMRYQRRADERATRRPADETGAGPSETSEREDG

pLDDT: mean 80.19, std 18.28, range [37.5, 96.5]